Protein AF-A0A6B3IEM0-F1 (afdb_monomer_lite)

Structure (mmCIF, N/CA/C/O backbone):
data_AF-A0A6B3IEM0-F1
#
_entry.id   AF-A0A6B3IEM0-F1
#
loop_
_atom_site.group_PDB
_atom_site.id
_atom_site.type_symbol
_atom_site.label_atom_id
_atom_site.label_alt_id
_atom_site.label_comp_id
_atom_site.label_asym_id
_atom_site.label_entity_id
_atom_site.label_seq_id
_atom_site.pdbx_PDB_ins_code
_atom_site.Cartn_x
_atom_site.Cartn_y
_atom_site.Cartn_z
_atom_site.occupancy
_atom_site.B_iso_or_equiv
_atom_site.auth_seq_id
_atom_site.auth_comp_id
_atom_site.auth_asym_id
_atom_site.auth_atom_id
_atom_site.pdbx_PDB_model_num
ATOM 1 N N . MET A 1 1 ? 4.261 -9.588 -15.106 1.00 62.31 1 MET A N 1
ATOM 2 C CA . MET A 1 1 ? 4.357 -8.909 -13.794 1.00 62.31 1 MET A CA 1
ATOM 3 C C . MET A 1 1 ? 3.215 -7.924 -13.730 1.00 62.31 1 MET A C 1
ATOM 5 O O . MET A 1 1 ? 3.014 -7.230 -14.719 1.00 62.31 1 MET A O 1
ATOM 9 N N . ALA A 1 2 ? 2.459 -7.899 -12.635 1.00 73.94 2 ALA A N 1
ATOM 10 C CA . ALA A 1 2 ? 1.464 -6.855 -12.441 1.00 73.94 2 ALA A CA 1
ATOM 11 C C . ALA A 1 2 ? 2.179 -5.509 -12.262 1.00 73.94 2 ALA A C 1
ATOM 13 O O . ALA A 1 2 ? 3.229 -5.443 -11.616 1.00 73.94 2 ALA A O 1
ATOM 14 N N . ASP A 1 3 ? 1.628 -4.455 -12.857 1.00 89.00 3 ASP A N 1
ATOM 15 C CA . ASP A 1 3 ? 2.073 -3.084 -12.626 1.00 89.00 3 ASP A CA 1
ATOM 16 C C . ASP A 1 3 ? 1.338 -2.527 -11.393 1.00 89.00 3 ASP A C 1
ATOM 18 O O . ASP A 1 3 ? 0.112 -2.385 -11.446 1.00 89.00 3 ASP A O 1
ATOM 22 N N . PRO A 1 4 ? 2.030 -2.174 -10.291 1.00 91.19 4 PRO A N 1
ATOM 23 C CA . PRO A 1 4 ? 1.393 -1.603 -9.106 1.00 91.19 4 PRO A CA 1
ATOM 24 C C . PRO A 1 4 ? 0.635 -0.301 -9.353 1.00 91.19 4 PRO A C 1
ATOM 26 O O . PRO A 1 4 ? -0.242 0.046 -8.563 1.00 91.19 4 PRO A O 1
ATOM 29 N N . SER A 1 5 ? 0.931 0.413 -10.442 1.00 91.44 5 SER A N 1
ATOM 30 C CA . SER A 1 5 ? 0.167 1.595 -10.839 1.00 91.44 5 SER A CA 1
ATOM 31 C C . SER A 1 5 ? -1.294 1.256 -11.176 1.00 91.44 5 SER A C 1
ATOM 33 O O . SER A 1 5 ? -2.181 2.059 -10.890 1.00 91.44 5 SER A O 1
ATOM 35 N N . SER A 1 6 ? -1.557 0.043 -11.682 1.00 93.75 6 SER A N 1
ATOM 36 C CA . SER A 1 6 ? -2.880 -0.399 -12.147 1.00 93.75 6 SER A CA 1
ATOM 37 C C . SER A 1 6 ? -3.907 -0.607 -11.032 1.00 93.75 6 SER A C 1
ATOM 39 O O . SER A 1 6 ? -5.105 -0.484 -11.274 1.00 93.75 6 SER A O 1
ATOM 41 N N . TYR A 1 7 ? -3.455 -0.899 -9.809 1.00 95.19 7 TYR A N 1
ATOM 42 C CA . TYR A 1 7 ? -4.326 -1.144 -8.653 1.00 95.19 7 TYR A CA 1
ATOM 43 C C . TYR A 1 7 ? -4.051 -0.189 -7.484 1.00 95.19 7 TYR A C 1
ATOM 45 O O . TYR A 1 7 ? -4.536 -0.397 -6.367 1.00 95.19 7 TYR A O 1
ATOM 53 N N . ARG A 1 8 ? -3.272 0.873 -7.722 1.00 94.94 8 ARG A N 1
ATOM 54 C CA . ARG A 1 8 ? -2.968 1.886 -6.715 1.00 94.94 8 ARG A CA 1
ATOM 55 C C . ARG A 1 8 ? -4.261 2.591 -6.275 1.00 94.94 8 ARG A C 1
ATOM 57 O O . ARG A 1 8 ? -4.885 3.262 -7.095 1.00 94.94 8 ARG A O 1
ATOM 64 N N . PRO A 1 9 ? -4.649 2.515 -4.989 1.00 94.25 9 PRO A N 1
ATOM 65 C CA . PRO A 1 9 ? -5.814 3.237 -4.495 1.00 94.25 9 PRO A CA 1
ATOM 66 C C . PRO A 1 9 ? -5.568 4.747 -4.525 1.00 94.25 9 PRO A C 1
ATOM 68 O O . PRO A 1 9 ? -4.447 5.221 -4.295 1.00 94.25 9 PRO A O 1
ATOM 71 N N . SER A 1 10 ? -6.632 5.517 -4.741 1.00 93.19 10 SER A N 1
ATOM 72 C CA . SER A 1 10 ? -6.563 6.973 -4.633 1.00 93.19 10 SER A CA 1
ATOM 73 C C . SER A 1 10 ? -6.205 7.359 -3.192 1.00 93.19 10 SER A C 1
ATOM 75 O O . SER A 1 10 ? -6.830 6.843 -2.262 1.00 93.19 10 SER A O 1
ATOM 77 N N . PRO A 1 11 ? -5.258 8.288 -2.954 1.00 84.62 11 PRO A N 1
ATOM 78 C CA . PRO A 1 11 ? -4.826 8.638 -1.597 1.00 84.62 11 PRO A CA 1
ATOM 79 C C . PRO A 1 11 ? -5.969 9.033 -0.647 1.00 84.62 11 PRO A C 1
ATOM 81 O O . PRO A 1 11 ? -5.919 8.706 0.536 1.00 84.62 11 PRO A O 1
ATOM 84 N N . GLY A 1 12 ? -7.019 9.680 -1.166 1.00 91.06 12 GLY A N 1
ATOM 85 C CA . GLY A 1 12 ? -8.202 10.077 -0.393 1.00 91.06 12 GLY A CA 1
ATOM 86 C C . GLY A 1 12 ? -9.122 8.924 0.028 1.00 91.06 12 GLY A C 1
ATOM 87 O O . GLY A 1 12 ? -9.929 9.105 0.931 1.00 91.06 12 GLY A O 1
ATOM 88 N N . GLN A 1 13 ? -8.999 7.739 -0.579 1.00 94.19 13 GLN A N 1
ATOM 89 C CA . GLN A 1 13 ? -9.785 6.559 -0.194 1.00 94.19 13 GLN A CA 1
ATOM 90 C C . GLN A 1 13 ? -9.226 5.876 1.057 1.00 94.19 13 GLN A C 1
ATOM 92 O O . GLN A 1 13 ? -9.959 5.184 1.760 1.00 94.19 13 GLN A O 1
ATOM 97 N N . ILE A 1 14 ? -7.932 6.056 1.340 1.00 95.88 14 ILE A N 1
ATOM 98 C CA . ILE A 1 14 ? -7.273 5.391 2.462 1.00 95.88 14 ILE A CA 1
ATOM 99 C C . ILE A 1 14 ? -7.360 6.298 3.703 1.00 95.88 14 ILE A C 1
ATOM 101 O O . ILE A 1 14 ? -6.894 7.446 3.655 1.00 95.88 14 ILE A O 1
ATOM 105 N N . PRO A 1 15 ? -7.930 5.817 4.823 1.00 96.69 15 PRO A N 1
ATOM 106 C CA . PRO A 1 15 ? -8.074 6.613 6.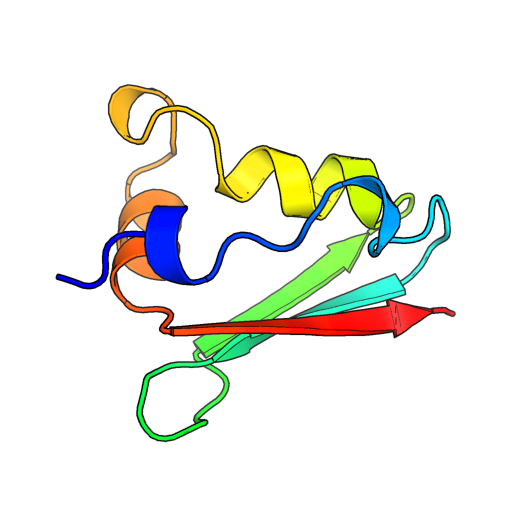035 1.00 96.69 15 PRO A CA 1
ATOM 107 C C . PRO A 1 15 ? -6.732 6.823 6.751 1.00 96.69 15 PRO A C 1
ATOM 109 O O . PRO A 1 15 ? -5.843 5.966 6.731 1.00 96.69 15 PRO A O 1
ATOM 112 N N . ASP A 1 16 ? -6.614 7.948 7.456 1.00 97.19 16 ASP A N 1
ATOM 113 C CA . ASP A 1 16 ? -5.510 8.242 8.379 1.00 97.19 16 ASP A CA 1
ATOM 114 C C . ASP A 1 16 ? -5.749 7.589 9.752 1.00 97.19 16 ASP A C 1
ATOM 116 O O . ASP A 1 16 ? -5.728 8.245 10.791 1.00 97.19 16 ASP A O 1
ATOM 120 N N . SER A 1 17 ? -6.023 6.285 9.768 1.00 97.56 17 SER A N 1
ATOM 121 C CA . SER A 1 17 ? -6.388 5.550 10.986 1.00 97.56 17 SER A CA 1
ATOM 122 C C . SER A 1 17 ? -5.575 4.263 11.133 1.00 97.56 17 SER A C 1
ATOM 124 O O . SER A 1 17 ? -5.033 3.766 10.133 1.00 97.56 17 SER A O 1
ATOM 126 N N . PRO A 1 18 ? -5.465 3.710 12.354 1.00 98.50 18 PRO A N 1
ATOM 127 C CA . PRO A 1 18 ? -4.911 2.383 12.562 1.00 98.50 18 PRO A CA 1
ATOM 128 C C . PRO A 1 18 ? -5.735 1.322 11.837 1.00 98.50 18 PRO A C 1
ATOM 130 O O . PRO A 1 18 ? -6.927 1.486 11.583 1.00 98.50 18 PRO A O 1
ATOM 133 N N . GLY A 1 19 ? -5.081 0.234 11.450 1.00 98.38 19 GLY A N 1
ATOM 134 C CA . GLY A 1 19 ? -5.733 -0.754 10.611 1.00 98.38 19 GLY A CA 1
ATOM 135 C C . GLY A 1 19 ? -4.876 -1.945 10.237 1.00 98.38 19 GLY A C 1
ATOM 136 O O . GLY A 1 19 ? -3.668 -1.999 10.491 1.00 98.38 19 GLY A O 1
ATOM 137 N N . VAL A 1 20 ? -5.521 -2.879 9.553 1.00 98.50 20 VAL A N 1
ATOM 138 C CA . VAL A 1 20 ? -4.896 -4.013 8.873 1.00 98.50 20 VAL A CA 1
ATOM 139 C C . VAL A 1 20 ? -5.130 -3.863 7.374 1.00 98.50 20 VAL A C 1
ATOM 141 O O . VAL A 1 20 ? -6.236 -3.536 6.959 1.00 98.50 20 VAL A O 1
ATOM 144 N N . TYR A 1 21 ? -4.107 -4.114 6.560 1.00 98.00 21 TYR A N 1
ATOM 145 C CA . TYR A 1 21 ? -4.183 -4.119 5.098 1.00 98.00 21 TYR A CA 1
ATOM 146 C C . TYR A 1 21 ? -3.768 -5.479 4.536 1.00 98.00 21 TYR A C 1
ATOM 148 O O . TYR A 1 21 ? -2.955 -6.193 5.131 1.00 98.00 21 TYR A O 1
ATOM 156 N N . LYS A 1 22 ? -4.343 -5.841 3.391 1.00 98.38 22 LYS A N 1
ATOM 157 C CA . LYS A 1 22 ? -4.165 -7.131 2.721 1.00 98.38 22 LYS A CA 1
ATOM 158 C C . LYS A 1 22 ? -3.914 -6.890 1.239 1.00 98.38 22 LYS A C 1
ATOM 160 O O . LYS A 1 22 ? -4.745 -6.262 0.592 1.00 98.38 22 LYS A O 1
ATOM 165 N N . PHE A 1 23 ? -2.813 -7.409 0.707 1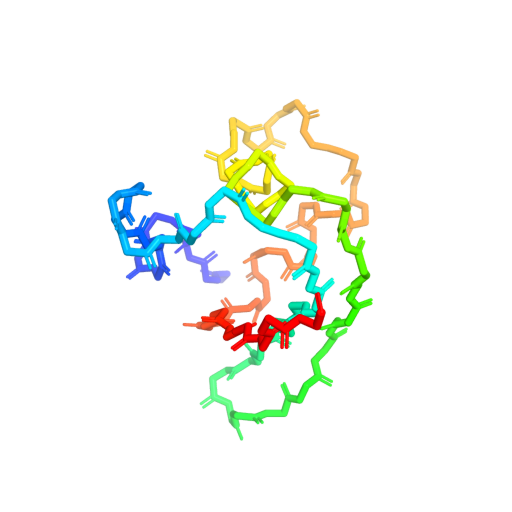.00 98.25 23 PHE A N 1
ATOM 166 C CA . PHE A 1 23 ? -2.616 -7.494 -0.741 1.00 98.25 23 PHE A CA 1
ATOM 167 C C . PHE A 1 23 ? -3.095 -8.853 -1.235 1.00 98.25 23 PHE A C 1
ATOM 169 O O . PHE A 1 23 ? -2.851 -9.881 -0.587 1.00 98.25 23 PHE A O 1
ATOM 176 N N . ARG A 1 24 ? -3.767 -8.852 -2.384 1.00 98.19 24 ARG A N 1
ATOM 177 C CA . ARG A 1 24 ? -4.269 -10.059 -3.038 1.00 98.19 24 ARG A CA 1
ATOM 178 C C . ARG A 1 24 ? -3.728 -10.171 -4.450 1.00 98.19 24 ARG A C 1
ATOM 180 O O . ARG A 1 24 ? -3.466 -9.148 -5.072 1.00 98.19 24 ARG A O 1
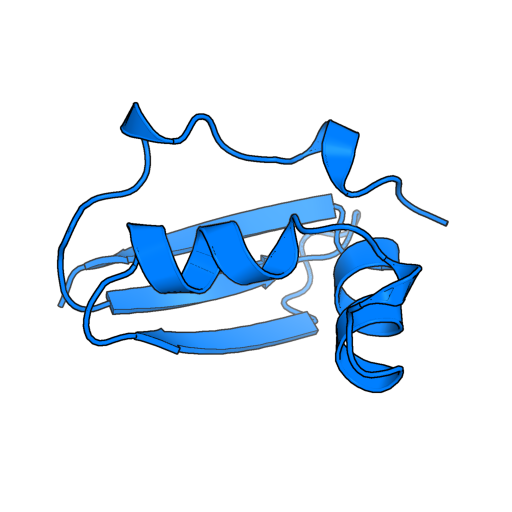ATOM 187 N N . ASP A 1 25 ? -3.570 -11.394 -4.936 1.00 97.00 25 ASP A N 1
ATOM 188 C CA . ASP A 1 25 ? -3.265 -11.660 -6.344 1.00 97.00 25 ASP A CA 1
ATOM 189 C C . ASP A 1 25 ? -4.527 -11.616 -7.229 1.00 97.00 25 ASP A C 1
ATOM 191 O O . ASP A 1 25 ? -5.642 -11.392 -6.749 1.00 97.00 25 ASP A O 1
ATOM 195 N N . GLU A 1 26 ? -4.354 -11.842 -8.532 1.00 96.31 26 GLU A N 1
ATOM 196 C CA . GLU A 1 26 ? -5.439 -11.856 -9.527 1.00 96.31 26 GLU A CA 1
ATOM 197 C C . GLU A 1 26 ? -6.517 -12.921 -9.256 1.00 96.31 26 GLU A C 1
ATOM 199 O O . GLU A 1 26 ? -7.675 -12.764 -9.640 1.00 96.31 26 GLU A O 1
ATOM 204 N N . HIS A 1 27 ? -6.172 -13.974 -8.513 1.00 96.69 27 HIS A N 1
ATOM 205 C CA . HIS A 1 27 ? -7.095 -15.026 -8.090 1.00 96.69 27 HIS A CA 1
ATOM 206 C C . HIS A 1 27 ? -7.770 -14.716 -6.746 1.00 96.69 27 HIS A C 1
ATOM 208 O O . HIS A 1 27 ? -8.429 -15.582 -6.164 1.00 96.69 27 HIS A O 1
ATOM 214 N N . ARG A 1 28 ? -7.633 -13.481 -6.242 1.00 95.94 28 ARG A N 1
ATOM 215 C CA . ARG A 1 28 ? -8.139 -13.005 -4.945 1.00 95.94 28 ARG A CA 1
ATOM 216 C C . ARG A 1 28 ? -7.531 -13.724 -3.735 1.00 95.94 28 ARG A C 1
ATOM 218 O O . ARG A 1 28 ? -8.071 -13.607 -2.632 1.00 95.94 28 ARG A O 1
ATOM 225 N N . ARG A 1 29 ? -6.408 -14.431 -3.891 1.00 97.69 29 ARG A N 1
ATOM 226 C CA . ARG A 1 29 ? -5.701 -15.056 -2.764 1.00 97.69 29 ARG A CA 1
ATOM 227 C C . ARG A 1 29 ? -4.927 -13.986 -2.014 1.00 97.69 29 ARG A C 1
ATOM 229 O O . ARG A 1 29 ? -4.257 -13.160 -2.624 1.00 97.69 29 ARG A O 1
ATOM 236 N N . VAL A 1 30 ? -4.998 -14.001 -0.685 1.00 97.88 30 VAL A N 1
ATOM 237 C CA . VAL A 1 30 ? -4.207 -13.088 0.149 1.00 97.88 30 VAL A CA 1
ATOM 238 C C . VAL A 1 30 ? -2.748 -13.530 0.114 1.00 97.88 30 VAL A C 1
ATOM 240 O O . VAL A 1 30 ? -2.423 -14.624 0.565 1.00 97.88 30 VAL A O 1
ATOM 243 N N . ILE A 1 31 ? -1.87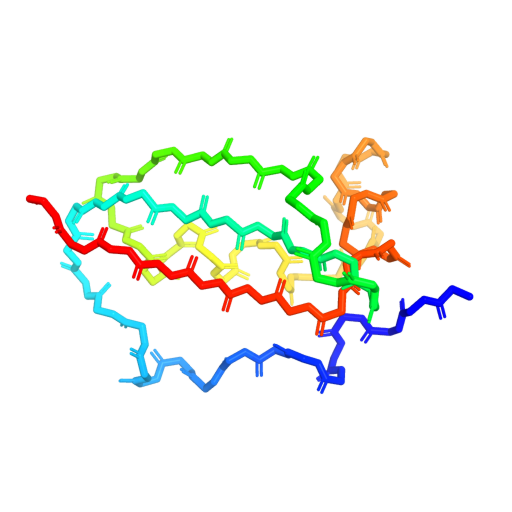3 -12.664 -0.394 1.00 97.31 31 ILE A N 1
ATOM 244 C CA . ILE A 1 31 ? -0.432 -12.935 -0.512 1.00 97.31 31 ILE A CA 1
ATOM 245 C C . ILE A 1 31 ? 0.397 -12.170 0.524 1.00 97.31 31 ILE A C 1
ATOM 247 O O . ILE A 1 31 ? 1.548 -12.513 0.788 1.00 97.31 31 ILE A O 1
ATOM 251 N N . TYR A 1 32 ? -0.180 -11.127 1.125 1.00 97.88 32 TYR A N 1
ATOM 252 C CA . TYR A 1 32 ? 0.474 -10.334 2.159 1.00 97.88 32 TYR A CA 1
ATOM 253 C C . TYR A 1 32 ? -0.552 -9.686 3.082 1.00 97.88 32 TYR A C 1
ATOM 255 O O . TYR A 1 32 ? -1.573 -9.176 2.621 1.00 97.88 32 TYR A O 1
ATOM 263 N N . VAL A 1 33 ? -0.249 -9.652 4.379 1.00 97.94 33 VAL A N 1
ATOM 264 C CA . VAL A 1 33 ? -1.026 -8.936 5.396 1.00 97.94 33 VAL A CA 1
ATOM 265 C C . VAL A 1 33 ? -0.074 -8.111 6.246 1.00 97.94 33 VAL A C 1
ATOM 267 O O . VAL A 1 33 ? 0.993 -8.586 6.634 1.00 97.94 33 VAL A O 1
ATOM 270 N N . GLY A 1 34 ? -0.470 -6.886 6.572 1.00 97.44 34 GLY A N 1
ATOM 271 C CA . GLY A 1 34 ? 0.258 -6.056 7.518 1.00 97.44 34 GLY A CA 1
ATOM 272 C C . GLY A 1 34 ? -0.671 -5.208 8.373 1.00 97.44 34 GLY A C 1
ATOM 273 O O . GLY A 1 34 ? -1.824 -4.973 8.028 1.00 97.44 34 GLY A O 1
ATOM 274 N N . LYS A 1 35 ? -0.147 -4.736 9.504 1.00 98.12 35 LYS A N 1
ATOM 275 C CA . LYS A 1 35 ? -0.802 -3.754 10.376 1.00 98.12 35 LYS A CA 1
ATOM 276 C C . LYS A 1 35 ? -0.148 -2.385 10.230 1.00 98.12 35 LYS A C 1
ATOM 278 O O . LYS A 1 35 ? 1.041 -2.296 9.910 1.00 98.12 35 LYS A O 1
ATOM 283 N N . ALA A 1 36 ? -0.906 -1.329 10.479 1.00 98.25 36 ALA A N 1
ATOM 284 C CA . ALA A 1 36 ? -0.437 0.046 10.414 1.00 98.25 36 ALA A CA 1
ATOM 285 C C . ALA A 1 36 ? -1.045 0.881 11.544 1.00 98.25 36 ALA A C 1
ATOM 287 O O . ALA A 1 36 ? -2.198 0.680 11.908 1.00 98.25 36 ALA A O 1
ATOM 288 N N . LYS A 1 37 ? -0.275 1.845 12.066 1.00 98.25 37 LYS A N 1
ATOM 289 C CA . LYS A 1 37 ? -0.809 2.925 12.918 1.00 98.25 37 LYS A CA 1
ATOM 290 C C . LYS A 1 37 ? -1.527 4.000 12.093 1.00 98.25 37 LYS A C 1
ATOM 292 O O . LYS A 1 37 ? -2.443 4.635 12.586 1.00 98.25 37 LYS A O 1
ATOM 297 N N . ASN A 1 38 ? -1.098 4.189 10.847 1.00 97.94 38 ASN A N 1
ATOM 298 C CA . ASN A 1 38 ? -1.746 5.037 9.856 1.00 97.94 38 ASN A CA 1
ATOM 299 C C . ASN A 1 38 ? -1.769 4.263 8.528 1.00 97.94 38 ASN A C 1
ATOM 301 O O . ASN A 1 38 ? -0.713 3.979 7.950 1.00 97.94 38 ASN A O 1
ATOM 305 N N . LEU A 1 39 ? -2.965 3.864 8.089 1.00 98.19 39 LEU A N 1
ATOM 306 C CA . LEU A 1 39 ? -3.161 3.089 6.865 1.00 98.19 39 LEU A CA 1
ATOM 307 C C . LEU A 1 39 ? -2.702 3.855 5.622 1.00 98.19 39 LEU A C 1
ATOM 309 O O . LEU A 1 39 ? -1.973 3.281 4.814 1.00 98.19 39 LEU A O 1
ATOM 313 N N . ARG A 1 40 ? -3.058 5.139 5.480 1.00 97.31 40 ARG A N 1
ATOM 314 C CA . ARG A 1 40 ? -2.697 5.949 4.305 1.00 97.31 40 ARG A CA 1
ATOM 315 C C . ARG A 1 40 ? -1.194 5.985 4.069 1.00 97.31 40 ARG A C 1
ATOM 317 O O . ARG A 1 40 ? -0.738 5.615 2.990 1.00 97.31 40 ARG A O 1
ATOM 324 N N . GLN A 1 41 ? -0.422 6.376 5.080 1.00 96.94 41 GLN A N 1
ATOM 325 C CA . GLN A 1 41 ? 1.037 6.446 4.996 1.00 96.94 41 GLN A CA 1
ATOM 326 C C . GLN A 1 41 ? 1.639 5.075 4.694 1.00 96.94 41 GLN A C 1
ATOM 328 O O . GLN A 1 41 ? 2.518 4.949 3.840 1.00 96.94 41 GLN A O 1
ATOM 333 N N . ARG A 1 42 ? 1.156 4.025 5.374 1.00 97.31 42 ARG A N 1
ATOM 334 C CA . ARG A 1 42 ? 1.724 2.686 5.218 1.00 97.31 42 ARG A CA 1
ATOM 335 C C . ARG A 1 42 ? 1.449 2.100 3.840 1.00 97.31 42 ARG A C 1
ATOM 337 O O . ARG A 1 42 ? 2.367 1.544 3.247 1.00 97.31 42 ARG A O 1
ATOM 344 N N . VAL A 1 43 ? 0.220 2.219 3.342 1.00 96.81 43 VAL A N 1
ATOM 345 C CA . VAL A 1 43 ? -0.170 1.702 2.025 1.00 96.81 43 VAL A CA 1
ATOM 346 C C . VAL A 1 43 ? 0.503 2.510 0.915 1.00 96.81 43 VAL A C 1
ATOM 348 O O . VAL A 1 43 ? 1.060 1.909 0.002 1.00 96.81 43 VAL A O 1
ATOM 351 N N . ALA A 1 44 ? 0.564 3.843 1.027 1.00 95.75 44 ALA A N 1
ATOM 352 C CA . ALA A 1 44 ? 1.242 4.697 0.048 1.00 95.75 44 ALA A CA 1
ATOM 353 C C . ALA A 1 44 ? 2.723 4.327 -0.155 1.0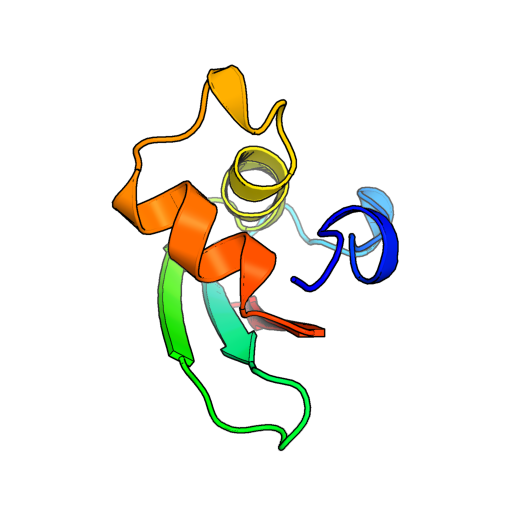0 95.75 44 ALA A C 1
ATOM 355 O O . ALA A 1 44 ? 3.218 4.391 -1.278 1.00 95.75 44 ALA A O 1
ATOM 356 N N . ASN A 1 45 ? 3.412 3.872 0.898 1.00 95.62 45 ASN A N 1
ATOM 357 C CA . ASN A 1 45 ? 4.817 3.465 0.828 1.00 95.62 45 ASN A CA 1
ATOM 358 C C . ASN A 1 45 ? 5.076 2.274 -0.116 1.00 95.62 45 ASN A C 1
ATOM 360 O O . ASN A 1 45 ? 6.178 2.130 -0.631 1.00 95.62 45 ASN A O 1
ATOM 364 N N . TYR A 1 46 ? 4.078 1.420 -0.364 1.00 96.25 46 TYR A N 1
ATOM 365 C CA . TYR A 1 46 ? 4.208 0.295 -1.299 1.00 96.25 46 TYR A CA 1
ATOM 366 C C . TYR A 1 46 ? 4.156 0.721 -2.772 1.00 96.25 46 TYR A C 1
ATOM 368 O O . TYR A 1 46 ? 4.563 -0.052 -3.632 1.00 96.25 46 TYR A O 1
ATOM 376 N N . PHE A 1 47 ? 3.684 1.937 -3.057 1.00 95.25 47 PHE A N 1
ATOM 377 C CA . PHE A 1 47 ? 3.534 2.484 -4.409 1.00 95.25 47 PHE A CA 1
ATOM 378 C C . PHE A 1 47 ? 4.552 3.596 -4.710 1.00 95.25 47 PHE A C 1
ATOM 380 O O . PHE A 1 47 ? 4.299 4.465 -5.545 1.00 95.25 47 PHE A O 1
ATOM 387 N N . GLN A 1 48 ? 5.681 3.604 -3.996 1.00 93.25 48 GLN A N 1
ATOM 388 C CA . GLN A 1 48 ? 6.857 4.384 -4.383 1.00 93.25 48 GLN A CA 1
ATOM 389 C C . GLN A 1 48 ? 7.567 3.732 -5.580 1.00 93.25 48 GLN A C 1
ATOM 391 O O . GLN A 1 48 ? 7.183 2.650 -6.024 1.00 93.25 48 GLN A O 1
ATOM 396 N N . ASP A 1 49 ? 8.609 4.386 -6.095 1.00 94.00 49 ASP A N 1
ATOM 397 C CA . ASP A 1 49 ? 9.452 3.821 -7.150 1.00 94.00 49 ASP A CA 1
ATOM 398 C C . ASP A 1 49 ? 9.942 2.411 -6.768 1.00 94.00 49 ASP A C 1
ATOM 400 O O . ASP A 1 49 ? 10.488 2.193 -5.681 1.00 94.00 49 ASP A O 1
ATOM 404 N N . LEU A 1 50 ? 9.754 1.450 -7.677 1.00 93.06 50 LEU A N 1
ATOM 405 C CA . LEU A 1 50 ? 10.147 0.055 -7.496 1.00 93.06 50 LEU A CA 1
ATOM 406 C C . LEU A 1 50 ? 11.649 -0.105 -7.246 1.00 93.06 50 LEU A C 1
ATOM 408 O O . LEU A 1 50 ? 12.045 -1.073 -6.593 1.00 93.06 50 LEU A O 1
ATOM 412 N N . ALA A 1 51 ? 12.481 0.815 -7.741 1.00 93.94 51 ALA A N 1
ATOM 413 C CA . ALA A 1 51 ? 13.918 0.824 -7.481 1.00 93.94 51 ALA A CA 1
ATOM 414 C C . ALA A 1 51 ? 14.245 1.061 -5.996 1.00 93.94 51 ALA A C 1
ATOM 416 O O . ALA A 1 51 ? 15.240 0.538 -5.497 1.00 93.94 51 ALA A O 1
ATOM 417 N N . ASN A 1 52 ? 13.377 1.781 -5.279 1.00 94.94 52 ASN A N 1
ATOM 418 C CA . ASN A 1 52 ? 13.552 2.121 -3.865 1.00 94.94 52 ASN A CA 1
ATOM 419 C C . ASN A 1 52 ? 12.940 1.080 -2.915 1.00 94.94 52 ASN A C 1
ATOM 421 O O . ASN A 1 52 ? 13.137 1.142 -1.700 1.00 94.94 52 ASN A O 1
ATOM 425 N N . LEU A 1 53 ? 12.187 0.111 -3.443 1.00 94.75 53 LEU A N 1
ATOM 426 C CA . LEU A 1 53 ? 11.578 -0.939 -2.638 1.00 94.75 53 LEU A CA 1
ATOM 427 C C . LEU A 1 53 ? 12.564 -2.076 -2.369 1.00 94.75 53 LEU A C 1
ATOM 429 O O . LEU A 1 53 ? 13.252 -2.571 -3.261 1.00 94.75 53 LEU A O 1
ATOM 433 N N . HIS A 1 54 ? 12.542 -2.584 -1.136 1.00 96.06 54 HIS A N 1
ATOM 434 C CA . HIS A 1 54 ? 13.243 -3.817 -0.788 1.00 96.06 54 HIS A CA 1
ATOM 435 C C . HIS A 1 54 ? 12.817 -4.965 -1.732 1.00 96.06 54 HIS A C 1
ATOM 437 O O . HIS A 1 54 ? 11.616 -5.087 -1.999 1.00 96.06 54 HIS A O 1
ATOM 443 N N . PRO A 1 55 ? 13.725 -5.860 -2.180 1.00 96.06 55 PRO A N 1
ATOM 444 C CA . PRO A 1 55 ? 13.415 -6.890 -3.179 1.00 96.06 55 PRO A CA 1
ATOM 445 C C . PRO A 1 55 ? 12.150 -7.701 -2.881 1.00 96.06 55 PRO A C 1
ATOM 447 O O . PRO A 1 55 ? 11.295 -7.859 -3.745 1.00 96.06 55 PRO A O 1
ATOM 450 N N . ARG A 1 56 ? 11.966 -8.132 -1.625 1.00 95.12 56 ARG A N 1
ATOM 451 C CA . ARG A 1 56 ? 10.759 -8.857 -1.187 1.00 95.12 56 ARG A CA 1
ATOM 452 C C . ARG A 1 56 ? 9.471 -8.040 -1.348 1.00 95.12 56 ARG A C 1
ATOM 454 O O . ARG A 1 56 ? 8.444 -8.586 -1.737 1.00 95.12 56 ARG A O 1
ATOM 461 N N . THR A 1 57 ? 9.523 -6.746 -1.043 1.00 95.81 57 THR A N 1
ATOM 462 C CA . THR A 1 57 ? 8.383 -5.834 -1.191 1.00 95.81 57 THR A CA 1
ATOM 463 C C . THR A 1 57 ? 8.074 -5.606 -2.661 1.00 95.81 57 THR A C 1
ATOM 465 O O . THR A 1 57 ? 6.912 -5.685 -3.043 1.00 95.81 57 THR A O 1
ATOM 468 N N . ARG A 1 58 ? 9.108 -5.410 -3.488 1.00 96.25 58 ARG A N 1
ATOM 469 C CA . ARG A 1 58 ? 8.972 -5.281 -4.941 1.00 96.25 58 ARG A CA 1
ATOM 470 C C . ARG A 1 58 ? 8.303 -6.512 -5.554 1.00 96.25 58 ARG A C 1
ATOM 472 O O . ARG A 1 58 ? 7.349 -6.366 -6.311 1.00 96.25 58 ARG A O 1
ATOM 479 N N . THR A 1 59 ? 8.745 -7.718 -5.193 1.00 96.00 59 THR A N 1
ATOM 480 C CA . THR A 1 59 ? 8.104 -8.966 -5.641 1.00 96.00 59 THR A CA 1
ATOM 481 C C . THR A 1 59 ? 6.643 -9.027 -5.209 1.00 96.00 59 THR A C 1
ATOM 483 O O . THR A 1 59 ? 5.782 -9.351 -6.018 1.00 96.00 59 THR A O 1
ATOM 486 N N . MET A 1 60 ? 6.341 -8.676 -3.957 1.00 96.88 60 MET A N 1
ATOM 487 C CA . MET A 1 60 ? 4.969 -8.672 -3.450 1.00 96.88 60 MET A CA 1
ATOM 488 C C . MET A 1 60 ? 4.059 -7.735 -4.255 1.00 96.88 60 MET A C 1
ATOM 490 O O . MET A 1 60 ? 3.030 -8.187 -4.748 1.00 96.88 60 MET A O 1
ATOM 494 N N . VAL A 1 61 ? 4.447 -6.470 -4.456 1.00 96.88 61 VAL A N 1
ATOM 495 C CA . VAL A 1 61 ? 3.596 -5.504 -5.179 1.00 96.88 61 VAL A CA 1
ATOM 496 C C . VAL A 1 61 ? 3.453 -5.855 -6.661 1.00 96.88 61 VAL A C 1
ATOM 498 O O . VAL A 1 61 ? 2.385 -5.707 -7.230 1.00 96.88 61 VAL A O 1
ATOM 501 N N . THR A 1 62 ? 4.485 -6.420 -7.284 1.00 96.44 62 THR A N 1
ATOM 502 C CA . THR A 1 62 ? 4.415 -6.864 -8.692 1.00 96.44 62 THR A CA 1
ATOM 503 C C . THR A 1 62 ? 3.698 -8.208 -8.890 1.00 96.44 62 THR A C 1
ATOM 505 O O . THR A 1 62 ? 3.489 -8.635 -10.028 1.00 96.44 62 THR A O 1
ATOM 508 N N . THR A 1 63 ? 3.324 -8.879 -7.795 1.00 96.81 63 THR A N 1
ATOM 509 C CA . THR A 1 63 ? 2.480 -10.089 -7.782 1.00 96.81 63 THR A CA 1
ATOM 510 C C . THR A 1 63 ? 1.033 -9.760 -7.405 1.00 96.81 63 THR A C 1
ATOM 512 O O . THR A 1 63 ? 0.110 -10.468 -7.800 1.00 96.81 63 THR A O 1
ATOM 515 N N . ALA A 1 64 ? 0.825 -8.703 -6.621 1.00 97.62 64 ALA A N 1
ATOM 516 C CA . ALA A 1 64 ? -0.498 -8.261 -6.218 1.00 97.62 64 ALA A CA 1
ATOM 517 C C . ALA A 1 64 ? -1.293 -7.693 -7.405 1.00 97.62 64 ALA A C 1
ATOM 519 O O . ALA A 1 64 ? -0.740 -7.110 -8.332 1.00 97.62 64 ALA A O 1
ATOM 520 N N . ALA A 1 65 ? -2.610 -7.835 -7.323 1.00 97.69 65 ALA A N 1
ATOM 521 C CA . ALA A 1 65 ? -3.595 -7.240 -8.215 1.00 97.69 65 ALA A CA 1
ATOM 522 C C . ALA A 1 65 ? -4.576 -6.320 -7.466 1.00 97.69 65 ALA A C 1
ATOM 524 O O . ALA A 1 65 ? -5.292 -5.547 -8.093 1.00 97.69 65 ALA A O 1
ATOM 525 N N . SER A 1 66 ? -4.643 -6.391 -6.130 1.00 97.31 66 SER A N 1
ATOM 526 C CA . SER A 1 66 ? -5.450 -5.470 -5.326 1.00 97.31 66 SER A CA 1
ATOM 527 C C . SER A 1 66 ? -4.929 -5.312 -3.898 1.00 97.31 66 SER A C 1
ATOM 529 O O . SER A 1 66 ? -4.156 -6.134 -3.392 1.00 97.31 66 SER A O 1
ATOM 531 N N . VAL A 1 67 ? -5.372 -4.240 -3.235 1.00 97.69 67 VAL A N 1
ATOM 532 C CA . VAL A 1 67 ? -5.151 -3.991 -1.809 1.00 97.69 67 VAL A CA 1
ATOM 533 C C . VAL A 1 67 ? -6.465 -3.610 -1.130 1.00 97.69 67 VAL A C 1
ATOM 535 O O . VAL A 1 67 ? -7.226 -2.793 -1.637 1.00 97.69 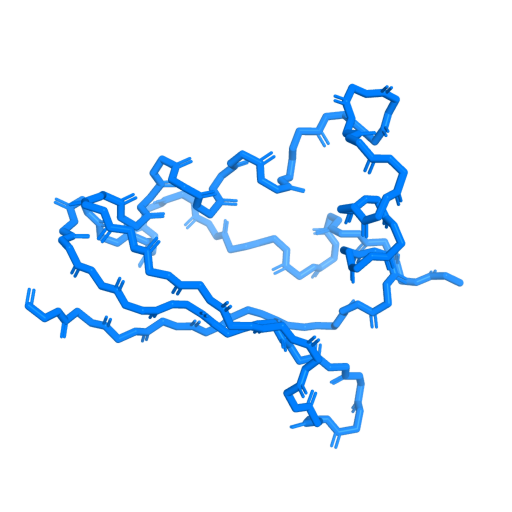67 VAL A O 1
ATOM 538 N N . GLU A 1 68 ? -6.721 -4.201 0.031 1.00 97.31 68 GLU A N 1
ATOM 539 C CA . GLU A 1 68 ? -7.890 -3.935 0.873 1.00 97.31 68 GLU A CA 1
ATOM 540 C C . GLU A 1 68 ? -7.439 -3.609 2.298 1.00 97.31 68 GLU A C 1
ATOM 542 O O . GLU A 1 68 ? -6.359 -4.029 2.722 1.00 97.31 68 GLU A O 1
ATOM 547 N N . TRP A 1 69 ? -8.264 -2.901 3.068 1.00 97.81 69 TRP A N 1
ATOM 548 C CA . TRP A 1 69 ? -7.966 -2.580 4.463 1.00 97.81 69 TRP A CA 1
ATOM 549 C C . TRP A 1 69 ? -9.203 -2.597 5.359 1.00 97.81 69 TRP A C 1
ATOM 551 O O . TRP A 1 69 ? -10.342 -2.508 4.908 1.00 97.81 69 TRP A O 1
ATOM 561 N N . THR A 1 70 ? -8.952 -2.705 6.659 1.00 97.94 70 THR A N 1
ATOM 562 C CA . THR A 1 70 ? -9.945 -2.608 7.729 1.00 97.94 70 THR A CA 1
ATOM 563 C C . THR A 1 70 ? -9.379 -1.700 8.815 1.00 97.94 70 THR A C 1
ATOM 565 O O . THR A 1 70 ? -8.231 -1.884 9.223 1.00 97.94 70 THR A O 1
ATOM 568 N N . VAL A 1 71 ? -10.162 -0.711 9.246 1.00 97.31 71 VAL A N 1
ATOM 569 C CA . VAL A 1 71 ? -9.815 0.193 10.355 1.00 97.31 71 VAL A CA 1
ATOM 570 C C . VAL A 1 71 ? -10.038 -0.533 11.685 1.00 97.31 71 VAL A C 1
ATOM 572 O O . VAL A 1 71 ? -10.983 -1.317 11.785 1.00 97.31 71 VAL A O 1
ATOM 575 N N . VAL A 1 72 ? -9.170 -0.295 12.673 1.00 92.75 72 VAL A N 1
ATOM 576 C CA . VAL A 1 72 ? -9.286 -0.830 14.047 1.00 92.75 72 VAL A CA 1
ATOM 577 C C . VAL A 1 72 ? -9.100 0.262 15.083 1.00 92.75 72 VAL A C 1
ATOM 579 O O . VAL A 1 72 ? -8.324 1.204 14.800 1.00 92.75 72 VAL A O 1
#

pLDDT: mean 95.25, std 5.27, range [62.31, 98.5]

Secondary structure (DSSP, 8-state):
---GGGGPPPGGGS-SS-EEEEEE-TT--EEEEEEESSHHHHHHGGGS-GGGS-HHHHHHHHH-SEEEEEE-

Foldseek 3Di:
DADLVQAQDDLVVFFQAWWKKFFAAPVRHTPDIDTDRGRSVVSVVLPPPLVPDDPVSSVRSRRGPYMDIDGD

Radius of gyration: 11.37 Å; chains: 1; bounding box: 24×25×28 Å

Sequence (72 aa):
MADPSSYRPSPGQIPDSPGVYKFRDEHRRVIYVGKAKNLRQRVANYFQDLANLHPRTRTMVTTAASVEWTVV